Protein AF-A0A2T7EEM0-F1 (afdb_monomer_lite)

Foldseek 3Di:
DCPPDPQQWDQEWAAQWDAPNDHGGTDQLQNDPPDRIAHHPVRNVVSVVSSPVRIHHHDDNACLVVLVVQLVVQVVCVVVVVNDAEEAEAEEQEDHPDPPSVVVSCVVSVVTSYHYHYHHDDDYDCVVVVVVVCVVPPDD

Organism: NCBI:txid1504633

Sequence (140 aa):
MQFYDTDRRFPAWGFGAKTQGHVSHCFNLNTATNNCEVVGVEGIMSAYTSSLYSVSLAGPTMFGPVINKAAEIATQSLQYANNKYFVLLIITDGVLTDIQETKDCIVRASDLPLSILIAGVGNADFKQMEVEQNFGNLHY

pLDDT: mean 82.96, std 14.66, range [39.81, 95.75]

Structure (mmCIF, N/CA/C/O backbone):
data_AF-A0A2T7EEM0-F1
#
_entry.id   AF-A0A2T7EEM0-F1
#
loop_
_atom_site.group_PDB
_atom_site.id
_atom_site.type_symbol
_atom_site.label_atom_id
_atom_site.label_alt_id
_atom_site.label_comp_id
_atom_site.label_asym_id
_atom_site.label_entity_id
_atom_site.label_seq_id
_atom_site.pdbx_PDB_ins_code
_atom_site.Cartn_x
_atom_site.Cartn_y
_atom_site.Cartn_z
_atom_site.occupancy
_atom_site.B_iso_or_equiv
_atom_site.auth_seq_id
_atom_site.auth_comp_id
_atom_site.auth_asym_id
_atom_site.auth_atom_id
_atom_site.pdbx_PDB_model_num
ATOM 1 N N . MET A 1 1 ? 16.756 -11.648 -1.444 1.00 50.19 1 MET A N 1
ATOM 2 C CA . MET A 1 1 ? 15.623 -10.784 -1.850 1.00 50.19 1 MET A CA 1
ATOM 3 C C . MET A 1 1 ? 15.713 -9.338 -1.321 1.00 50.19 1 MET A C 1
ATOM 5 O O . MET A 1 1 ? 14.754 -8.608 -1.474 1.00 50.19 1 MET A O 1
ATOM 9 N N . GLN A 1 2 ? 16.858 -8.874 -0.782 1.00 40.44 2 GLN A N 1
ATOM 10 C CA . GLN A 1 2 ? 17.136 -7.446 -0.485 1.00 40.44 2 GLN A CA 1
ATOM 11 C C . GLN A 1 2 ? 18.079 -6.778 -1.517 1.00 40.44 2 GLN A C 1
ATOM 13 O O . GLN A 1 2 ? 18.500 -5.643 -1.329 1.00 40.44 2 GLN A O 1
ATOM 18 N N . PHE A 1 3 ? 18.444 -7.487 -2.594 1.00 47.09 3 PHE A N 1
ATOM 19 C CA . PHE A 1 3 ? 19.473 -7.061 -3.559 1.00 47.09 3 PHE A CA 1
ATOM 20 C C . PHE A 1 3 ? 18.927 -6.609 -4.922 1.00 47.09 3 PHE A C 1
ATOM 22 O O . PHE A 1 3 ? 19.712 -6.205 -5.769 1.00 47.09 3 PHE A O 1
ATOM 29 N N . TYR A 1 4 ? 17.614 -6.692 -5.151 1.00 55.38 4 TYR A N 1
ATOM 30 C CA . TYR A 1 4 ? 17.016 -6.350 -6.450 1.00 55.38 4 TYR A CA 1
ATOM 31 C C . TYR A 1 4 ? 16.548 -4.897 -6.548 1.00 55.38 4 TYR A C 1
ATOM 33 O O . TYR A 1 4 ? 16.245 -4.434 -7.641 1.00 55.38 4 TYR A O 1
ATOM 41 N N . ASP A 1 5 ? 16.544 -4.178 -5.426 1.00 56.47 5 ASP A N 1
ATOM 42 C CA . ASP A 1 5 ? 16.310 -2.743 -5.397 1.00 56.47 5 ASP A CA 1
ATOM 43 C C . ASP A 1 5 ? 17.627 -2.011 -5.096 1.00 56.47 5 ASP A C 1
ATOM 45 O O . ASP A 1 5 ? 18.178 -2.093 -3.993 1.00 56.47 5 ASP A O 1
ATOM 49 N N . THR A 1 6 ? 18.162 -1.341 -6.114 1.00 58.19 6 THR A N 1
ATOM 50 C CA . THR A 1 6 ? 19.413 -0.576 -6.051 1.00 58.19 6 THR A CA 1
ATOM 51 C C . THR A 1 6 ? 19.298 0.722 -5.257 1.00 58.19 6 THR A C 1
ATOM 53 O O . THR A 1 6 ? 20.322 1.211 -4.784 1.00 58.19 6 THR A O 1
ATOM 56 N N . ASP A 1 7 ? 18.095 1.283 -5.100 1.00 69.19 7 ASP A N 1
ATOM 57 C CA . ASP A 1 7 ? 17.884 2.550 -4.392 1.00 69.19 7 ASP A CA 1
ATOM 58 C C . ASP A 1 7 ? 17.377 2.344 -2.948 1.00 69.19 7 ASP A C 1
ATOM 60 O O . ASP A 1 7 ? 17.546 3.232 -2.105 1.00 69.19 7 ASP A O 1
ATOM 64 N N . ARG A 1 8 ? 16.889 1.132 -2.623 1.00 80.69 8 ARG A N 1
ATOM 65 C CA . ARG A 1 8 ? 16.361 0.731 -1.301 1.00 80.69 8 ARG A CA 1
ATOM 66 C C . ARG A 1 8 ? 15.263 1.678 -0.815 1.00 80.69 8 ARG A C 1
ATOM 68 O O . ARG A 1 8 ? 15.123 1.871 0.399 1.00 80.69 8 ARG A O 1
ATOM 75 N N . ARG A 1 9 ? 14.520 2.294 -1.736 1.00 87.06 9 ARG A N 1
ATOM 76 C CA . ARG A 1 9 ? 13.435 3.215 -1.419 1.00 87.06 9 ARG A CA 1
ATOM 77 C C . ARG A 1 9 ? 12.103 2.529 -1.627 1.00 87.06 9 ARG A C 1
ATOM 79 O O . ARG A 1 9 ? 11.741 2.141 -2.728 1.00 87.06 9 ARG A O 1
ATOM 86 N N . PHE A 1 10 ? 11.349 2.420 -0.547 1.00 89.94 10 PHE A N 1
ATOM 87 C CA . PHE A 1 10 ? 10.080 1.715 -0.546 1.00 89.94 10 PHE A CA 1
ATOM 88 C C . PHE A 1 10 ? 8.949 2.707 -0.309 1.00 89.94 10 PHE A C 1
ATOM 90 O O . PHE A 1 10 ? 8.947 3.375 0.726 1.00 89.94 10 PHE A O 1
ATOM 97 N N . PRO A 1 11 ? 7.980 2.822 -1.228 1.00 93.50 11 PRO A N 1
ATOM 98 C CA . PRO A 1 11 ? 6.716 3.480 -0.940 1.00 93.50 11 PRO A CA 1
ATOM 99 C C . PRO A 1 11 ? 6.012 2.799 0.239 1.00 93.50 11 PRO A C 1
ATOM 101 O O . PRO A 1 11 ? 5.876 1.575 0.259 1.00 93.50 11 PRO A O 1
ATOM 104 N N . ALA A 1 12 ? 5.574 3.579 1.227 1.00 94.75 12 ALA A N 1
ATOM 105 C CA . ALA A 1 12 ? 4.955 3.055 2.439 1.00 94.75 12 ALA A CA 1
ATOM 106 C C . ALA A 1 12 ? 3.685 3.840 2.801 1.00 94.75 12 ALA A C 1
ATOM 108 O O . ALA A 1 12 ? 3.740 5.034 3.121 1.00 94.75 12 ALA A O 1
ATOM 109 N N . TRP A 1 13 ? 2.539 3.152 2.785 1.00 95.31 13 TRP A N 1
ATOM 110 C CA . TRP A 1 13 ? 1.224 3.741 3.054 1.00 95.31 13 TRP A CA 1
ATOM 111 C C . TRP A 1 13 ? 0.479 3.051 4.192 1.00 95.31 13 TRP A C 1
ATOM 113 O O . TRP A 1 13 ? 0.648 1.858 4.432 1.00 95.31 13 TRP A O 1
ATOM 123 N N . GLY A 1 14 ? -0.374 3.821 4.863 1.00 93.06 14 GLY A N 1
ATOM 124 C CA . GLY A 1 14 ? -1.413 3.331 5.759 1.00 93.06 14 GLY A CA 1
ATOM 125 C C . GLY A 1 14 ? -2.805 3.552 5.167 1.00 93.06 14 GLY A C 1
ATOM 126 O O . GLY A 1 14 ? -3.002 4.393 4.286 1.00 93.06 14 GLY A O 1
ATOM 127 N N . PHE A 1 15 ? -3.783 2.803 5.668 1.00 93.06 15 PHE A N 1
ATOM 128 C CA . PHE A 1 15 ? -5.189 2.894 5.280 1.00 93.06 15 PHE A CA 1
ATOM 129 C C . PHE A 1 15 ? -6.085 2.649 6.497 1.00 93.06 15 PHE A C 1
ATOM 131 O O . PHE A 1 15 ? -5.661 2.016 7.460 1.00 93.06 15 PHE A O 1
ATOM 138 N N . GLY A 1 16 ? -7.319 3.160 6.467 1.00 90.62 16 GLY A N 1
ATOM 139 C CA . GLY A 1 16 ? -8.279 2.951 7.554 1.00 90.62 16 GLY A CA 1
ATOM 140 C C . GLY A 1 16 ? -7.895 3.697 8.832 1.00 90.62 16 GLY A C 1
ATOM 141 O O . GLY A 1 16 ? -8.079 3.190 9.929 1.00 90.62 16 GLY A O 1
ATOM 142 N N . ALA A 1 17 ? -7.339 4.903 8.723 1.00 90.12 17 ALA A N 1
ATOM 143 C CA . ALA A 1 17 ? -7.025 5.706 9.900 1.00 90.12 17 ALA A CA 1
ATOM 144 C C . ALA A 1 17 ? -7.492 7.147 9.732 1.00 90.12 17 ALA A C 1
ATOM 146 O O . ALA A 1 17 ? -7.488 7.712 8.638 1.00 90.12 17 ALA A O 1
ATOM 147 N N . LYS A 1 18 ? -7.894 7.758 10.842 1.00 89.25 18 LYS A N 1
ATOM 148 C CA . LYS A 1 18 ? -8.234 9.168 10.913 1.00 89.25 18 LYS A CA 1
ATOM 149 C C . LYS A 1 18 ? -6.950 9.987 10.998 1.00 89.25 18 LYS A C 1
ATOM 151 O O . LYS A 1 18 ? -6.242 9.938 12.003 1.00 89.25 18 LYS A O 1
ATOM 156 N N . THR A 1 19 ? -6.684 10.755 9.949 1.00 83.50 19 THR A N 1
ATOM 157 C CA . THR A 1 19 ? -5.596 11.731 9.863 1.00 83.50 19 THR A CA 1
ATOM 158 C C . THR A 1 19 ? -6.197 13.127 9.739 1.00 83.50 19 THR A C 1
ATOM 160 O O . THR A 1 19 ? -7.141 13.337 8.980 1.00 83.50 19 THR A O 1
ATOM 163 N N . GLN A 1 20 ? -5.718 14.080 10.543 1.00 82.25 20 GLN A N 1
ATOM 164 C CA . GLN A 1 20 ? -6.177 15.481 10.522 1.00 82.25 20 GLN A CA 1
ATOM 165 C C . GLN A 1 20 ? -7.712 15.657 10.569 1.00 82.25 20 GLN A C 1
ATOM 167 O O . GLN A 1 20 ? -8.271 16.559 9.956 1.00 82.25 20 GLN A O 1
ATOM 172 N N . GLY A 1 21 ? -8.419 14.784 11.294 1.00 84.12 21 GLY A N 1
ATOM 173 C CA . GLY A 1 21 ? -9.872 14.885 11.449 1.00 84.12 21 GLY A CA 1
ATOM 174 C C . GLY A 1 21 ? -10.711 14.108 10.426 1.00 84.12 21 GLY A C 1
ATOM 175 O O . GLY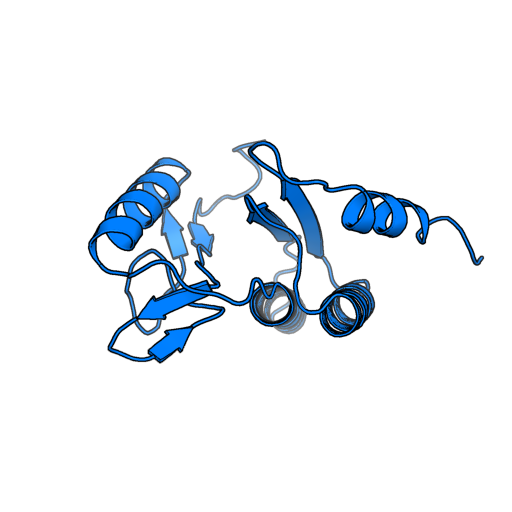 A 1 21 ? -11.916 13.982 10.642 1.00 84.12 21 GLY A O 1
ATOM 176 N N . HIS A 1 22 ? -10.108 13.504 9.398 1.00 87.50 22 HIS A N 1
ATOM 177 C CA . HIS A 1 22 ? -10.812 12.745 8.354 1.00 87.50 22 HIS A CA 1
ATOM 178 C C . HIS A 1 22 ? -10.251 11.328 8.207 1.00 87.50 22 HIS A C 1
ATOM 180 O O . HIS A 1 22 ? -9.061 11.103 8.414 1.00 87.50 22 HIS A O 1
ATOM 186 N N . VAL A 1 23 ? -11.104 10.356 7.872 1.00 90.75 23 VAL A N 1
ATOM 187 C CA . VAL A 1 23 ? -10.652 8.986 7.589 1.00 90.75 23 VAL A CA 1
ATOM 188 C C . VAL A 1 23 ? -9.954 8.976 6.234 1.00 90.75 23 VAL A C 1
ATOM 190 O O . VAL A 1 23 ? -10.529 9.402 5.236 1.00 90.75 23 VAL A O 1
ATOM 193 N N . SER A 1 24 ? -8.711 8.502 6.213 1.00 92.12 24 SER A N 1
ATOM 194 C CA . SER A 1 24 ? -7.959 8.246 4.993 1.00 92.12 24 SER A CA 1
ATOM 195 C C . SER A 1 24 ? -7.761 6.748 4.804 1.00 92.12 24 SER A C 1
ATOM 197 O O . SER A 1 24 ? -7.367 6.022 5.721 1.00 92.12 24 SER A O 1
ATOM 199 N N . HIS A 1 25 ? -8.003 6.300 3.577 1.00 92.31 25 HIS A N 1
ATOM 200 C CA . HIS A 1 25 ? -7.764 4.930 3.132 1.00 92.31 25 HIS A CA 1
ATOM 201 C C . HIS A 1 25 ? -6.480 4.796 2.301 1.00 92.31 25 HIS A C 1
ATOM 203 O O . HIS A 1 25 ? -6.210 3.725 1.777 1.00 92.31 25 HIS A O 1
ATOM 209 N N . CYS A 1 26 ? -5.686 5.864 2.182 1.00 93.19 26 CYS A N 1
ATOM 210 C CA . CYS A 1 26 ? -4.340 5.827 1.614 1.00 93.19 26 CYS A CA 1
ATOM 211 C C . CYS A 1 26 ? -3.579 7.097 2.031 1.00 93.19 26 CYS A C 1
ATOM 213 O O . CYS A 1 26 ? -3.799 8.173 1.474 1.00 93.19 26 CYS A O 1
ATOM 215 N N . PHE A 1 27 ? -2.691 6.998 3.021 1.00 92.94 27 PHE A N 1
ATOM 216 C CA . PHE A 1 27 ? -1.833 8.100 3.476 1.00 92.94 27 PHE A CA 1
ATOM 217 C C . PHE A 1 27 ? -0.382 7.641 3.618 1.00 92.94 27 PHE A C 1
ATOM 219 O O . PHE A 1 27 ? -0.126 6.470 3.876 1.00 92.94 27 PHE A O 1
ATOM 226 N N . ASN A 1 28 ? 0.579 8.552 3.471 1.00 93.31 28 ASN A N 1
ATOM 227 C CA . ASN A 1 28 ? 1.998 8.216 3.595 1.00 93.31 28 ASN A CA 1
ATOM 228 C C . ASN A 1 28 ? 2.360 7.958 5.067 1.00 93.31 28 ASN A C 1
ATOM 230 O O . ASN A 1 28 ? 2.103 8.809 5.922 1.00 93.31 28 ASN A O 1
ATOM 234 N N . LEU A 1 29 ? 2.991 6.816 5.371 1.00 91.75 29 LEU A N 1
ATOM 235 C CA . LEU A 1 29 ? 3.384 6.475 6.750 1.00 91.75 29 LEU A CA 1
ATOM 236 C C . LEU A 1 29 ? 4.440 7.434 7.310 1.00 91.75 29 LEU A C 1
ATOM 238 O O . LEU A 1 29 ? 4.479 7.690 8.508 1.00 91.75 29 LEU A O 1
ATOM 242 N N . ASN A 1 30 ? 5.281 7.994 6.440 1.00 88.94 30 ASN A N 1
ATOM 243 C CA . ASN A 1 30 ? 6.315 8.960 6.809 1.00 88.94 30 ASN A CA 1
ATOM 244 C C . ASN A 1 30 ? 5.776 10.387 7.052 1.00 88.94 30 ASN A C 1
ATOM 246 O O . ASN A 1 30 ? 6.583 11.299 7.196 1.00 88.94 30 ASN A O 1
ATOM 250 N N . THR A 1 31 ? 4.446 10.577 7.033 1.00 82.44 31 THR A N 1
ATOM 251 C CA . THR A 1 31 ? 3.711 11.849 7.204 1.00 82.44 31 THR A CA 1
ATOM 252 C C . THR A 1 31 ? 4.045 12.965 6.208 1.00 82.44 31 THR A C 1
ATOM 254 O O . THR A 1 31 ? 3.479 14.059 6.289 1.00 82.44 31 THR A O 1
ATOM 257 N N . ALA A 1 32 ? 4.898 12.700 5.218 1.00 83.06 32 ALA A N 1
ATOM 258 C CA . ALA A 1 32 ? 5.231 13.667 4.188 1.00 83.06 32 ALA A CA 1
ATOM 259 C C . ALA A 1 32 ? 4.062 13.840 3.210 1.00 83.06 32 ALA A C 1
ATOM 261 O O . ALA A 1 32 ? 3.363 12.890 2.859 1.00 83.06 32 ALA A O 1
ATOM 262 N N . THR A 1 33 ? 3.867 15.065 2.726 1.00 78.88 33 THR A N 1
ATOM 263 C CA . THR A 1 33 ? 2.765 15.400 1.812 1.00 78.88 33 THR A CA 1
ATOM 264 C C . THR A 1 33 ? 2.987 14.860 0.401 1.00 78.88 33 THR A C 1
ATOM 266 O O . THR A 1 33 ? 2.048 14.376 -0.222 1.00 78.88 33 THR A O 1
ATOM 269 N N . ASN A 1 34 ? 4.233 14.892 -0.083 1.00 81.19 34 ASN A N 1
ATOM 270 C CA . ASN A 1 34 ? 4.554 14.645 -1.495 1.00 81.19 34 ASN A CA 1
ATOM 271 C C . ASN A 1 34 ? 5.523 13.478 -1.734 1.00 81.19 34 ASN A C 1
ATOM 273 O O . ASN A 1 34 ? 5.823 13.175 -2.884 1.00 81.19 34 ASN A O 1
ATOM 277 N N . ASN A 1 35 ? 6.035 12.834 -0.683 1.00 85.56 35 ASN A N 1
ATOM 278 C CA . ASN A 1 35 ? 6.957 11.710 -0.821 1.00 85.56 35 ASN A CA 1
ATOM 279 C C . ASN A 1 35 ? 6.497 10.542 0.047 1.00 85.56 35 ASN A C 1
ATOM 281 O O . ASN A 1 35 ? 6.450 10.671 1.262 1.00 85.56 35 ASN A O 1
ATOM 285 N N . CYS A 1 36 ? 6.190 9.405 -0.564 1.00 88.81 36 CYS A N 1
ATOM 286 C CA . CYS A 1 36 ? 5.782 8.196 0.150 1.00 88.81 36 CYS A CA 1
ATOM 287 C C . CYS A 1 36 ? 6.946 7.242 0.444 1.00 88.81 36 CYS A C 1
ATOM 289 O O . CYS A 1 36 ? 6.751 6.240 1.127 1.00 88.81 36 CYS A O 1
ATOM 291 N N . GLU A 1 37 ? 8.142 7.538 -0.066 1.00 91.94 37 GLU A N 1
ATOM 292 C CA . GLU A 1 37 ? 9.296 6.658 0.044 1.00 91.94 37 GLU A CA 1
ATOM 293 C C . GLU A 1 37 ? 9.941 6.728 1.430 1.00 91.94 37 GLU A C 1
ATOM 295 O O . GLU A 1 37 ? 10.108 7.797 2.031 1.00 91.94 37 GLU A O 1
ATOM 300 N N . VAL A 1 38 ? 10.372 5.566 1.906 1.00 92.56 38 VAL A N 1
ATOM 301 C CA . VAL A 1 38 ? 11.239 5.393 3.069 1.00 92.56 38 VAL A CA 1
ATOM 302 C C . VAL A 1 38 ? 12.457 4.563 2.682 1.00 92.56 38 VAL A C 1
ATOM 304 O O . VAL A 1 38 ? 12.410 3.777 1.739 1.00 92.56 38 VAL A O 1
ATOM 307 N N . VAL A 1 39 ? 13.566 4.739 3.399 1.00 91.06 39 VAL A N 1
ATOM 308 C CA . VAL A 1 39 ? 14.820 4.044 3.086 1.00 91.06 39 VAL A CA 1
ATOM 309 C C . VAL A 1 39 ? 14.924 2.757 3.897 1.00 91.06 39 VAL A C 1
ATOM 311 O O . VAL A 1 39 ? 15.016 2.789 5.124 1.00 91.06 39 VAL A O 1
ATOM 314 N N . GLY A 1 40 ? 14.960 1.624 3.200 1.00 89.31 40 GLY A N 1
ATOM 315 C CA . GLY A 1 40 ? 15.125 0.303 3.796 1.00 89.31 40 GLY A CA 1
ATOM 316 C C . GLY A 1 40 ? 13.943 -0.158 4.654 1.00 89.31 40 GLY A C 1
ATOM 317 O O . GLY A 1 40 ? 12.980 0.564 4.903 1.00 89.31 40 GLY A O 1
ATOM 318 N N . VAL A 1 41 ? 14.047 -1.393 5.149 1.00 88.38 41 VAL A N 1
ATOM 319 C CA . VAL A 1 41 ? 13.038 -1.992 6.040 1.00 88.38 41 VAL A CA 1
ATOM 320 C C . VAL A 1 41 ? 12.960 -1.242 7.373 1.00 88.38 41 VAL A C 1
ATOM 322 O O . VAL A 1 41 ? 11.873 -1.044 7.906 1.00 88.38 41 VAL A O 1
ATOM 325 N N . GLU A 1 42 ? 14.093 -0.762 7.889 1.00 89.94 42 GLU A N 1
ATOM 326 C CA . GLU A 1 42 ? 14.131 0.065 9.103 1.00 89.94 42 GLU A CA 1
ATOM 327 C C . GLU A 1 42 ? 13.324 1.361 8.936 1.00 89.94 42 GLU A C 1
ATOM 329 O O . GLU A 1 42 ? 12.596 1.753 9.849 1.00 89.94 42 GLU A O 1
ATOM 334 N N . GLY A 1 43 ? 13.378 1.984 7.752 1.00 91.62 43 GLY A N 1
ATOM 335 C CA . GLY A 1 43 ? 12.561 3.148 7.417 1.00 91.62 43 GLY A CA 1
ATOM 336 C C . GLY A 1 43 ? 11.064 2.840 7.437 1.00 91.62 43 GLY A C 1
ATOM 337 O O . GLY A 1 43 ? 10.293 3.632 7.976 1.00 91.62 43 GLY A O 1
ATOM 338 N N . ILE A 1 44 ? 10.660 1.669 6.930 1.00 91.62 44 ILE A N 1
ATOM 339 C CA . ILE A 1 44 ? 9.265 1.202 6.993 1.00 91.62 44 ILE A CA 1
ATOM 340 C C . ILE A 1 44 ? 8.825 1.046 8.452 1.00 91.62 44 ILE A C 1
ATOM 342 O O . ILE A 1 44 ? 7.794 1.590 8.841 1.00 91.62 44 ILE A O 1
ATOM 346 N N . MET A 1 45 ? 9.621 0.361 9.279 1.00 91.69 45 MET A N 1
ATOM 347 C CA . MET A 1 45 ? 9.292 0.118 10.690 1.00 91.69 45 MET A CA 1
ATOM 348 C C . MET A 1 45 ? 9.213 1.413 11.507 1.00 91.69 45 MET A C 1
ATOM 350 O O . MET A 1 45 ? 8.316 1.576 12.339 1.00 91.69 45 MET A O 1
ATOM 354 N N . SER A 1 46 ? 10.129 2.349 11.254 1.00 92.56 46 SER A N 1
ATOM 355 C CA . SER A 1 46 ? 10.143 3.664 11.897 1.00 92.56 46 SER A CA 1
ATOM 356 C C . SER A 1 46 ? 8.922 4.500 11.501 1.00 92.56 46 SER A C 1
ATOM 358 O O . SER A 1 46 ? 8.227 5.034 12.371 1.00 92.56 46 SER A O 1
ATOM 360 N N . ALA A 1 47 ? 8.602 4.558 10.203 1.00 92.88 47 ALA A N 1
ATOM 361 C CA . ALA A 1 47 ? 7.430 5.265 9.695 1.00 92.88 47 ALA A CA 1
ATOM 362 C C . ALA A 1 47 ? 6.124 4.657 10.226 1.00 92.88 47 ALA A C 1
ATOM 364 O O . ALA A 1 47 ? 5.260 5.386 10.706 1.00 92.88 47 ALA A O 1
ATOM 365 N N . TYR A 1 48 ? 6.009 3.327 10.235 1.00 91.94 48 TYR A N 1
ATOM 366 C CA . TYR A 1 48 ? 4.873 2.621 10.823 1.00 91.94 48 TYR A CA 1
ATOM 367 C C . TYR A 1 48 ? 4.684 2.988 12.300 1.00 91.94 48 TYR A C 1
ATOM 369 O O . TYR A 1 48 ? 3.621 3.475 12.684 1.00 91.94 48 TYR A O 1
ATOM 377 N N . THR A 1 49 ? 5.736 2.855 13.113 1.00 91.06 49 THR A N 1
ATOM 378 C CA . THR A 1 49 ? 5.689 3.175 14.550 1.00 91.06 49 THR A CA 1
ATOM 379 C C . THR A 1 49 ? 5.297 4.633 14.786 1.00 91.06 49 THR A C 1
ATOM 381 O O . THR A 1 49 ? 4.463 4.921 15.639 1.00 91.06 49 THR A O 1
ATOM 384 N N . SER A 1 50 ? 5.850 5.556 13.999 1.00 90.50 50 SER A N 1
ATOM 385 C CA . SER A 1 50 ? 5.558 6.991 14.103 1.00 90.50 50 SER A CA 1
ATOM 386 C C . SER A 1 50 ? 4.119 7.318 13.690 1.00 90.50 50 SER A C 1
ATOM 388 O O . SER A 1 50 ? 3.452 8.143 14.319 1.00 90.50 50 SER A O 1
ATOM 390 N N . SER A 1 51 ? 3.611 6.646 12.653 1.00 89.00 51 SER A N 1
ATOM 391 C CA . SER A 1 51 ? 2.240 6.824 12.178 1.00 89.00 51 SER A CA 1
ATOM 392 C C . SER A 1 51 ? 1.221 6.427 13.248 1.00 89.00 51 SER A C 1
ATOM 394 O O . SER A 1 51 ? 0.283 7.182 13.482 1.00 89.00 51 SER A O 1
ATOM 396 N N . LEU A 1 52 ? 1.460 5.339 13.992 1.00 87.38 52 LEU A N 1
ATOM 397 C CA . LEU A 1 52 ? 0.559 4.864 15.049 1.00 87.38 52 LEU A CA 1
ATOM 398 C C . LEU A 1 52 ? 0.338 5.883 16.176 1.00 87.38 52 LEU A C 1
ATOM 400 O O . LEU A 1 52 ? -0.728 5.889 16.781 1.00 87.38 52 LEU A O 1
ATOM 404 N N . TYR A 1 53 ? 1.313 6.755 16.449 1.00 86.88 53 TYR A N 1
ATOM 405 C CA . TYR A 1 53 ? 1.164 7.823 17.445 1.00 86.88 53 TYR A CA 1
ATOM 406 C C . TYR A 1 53 ? 0.466 9.078 16.907 1.00 86.88 53 TYR A C 1
ATOM 408 O O . TYR A 1 53 ? 0.030 9.917 17.693 1.00 86.88 53 TYR A O 1
ATOM 416 N N . SER A 1 54 ? 0.384 9.239 15.584 1.00 83.25 54 SER A N 1
ATOM 417 C CA . SER A 1 54 ? -0.142 10.451 14.937 1.00 83.25 54 SER A CA 1
ATOM 418 C C . SER A 1 54 ? -1.514 10.263 14.289 1.00 83.25 54 SER A C 1
ATOM 420 O O . SER A 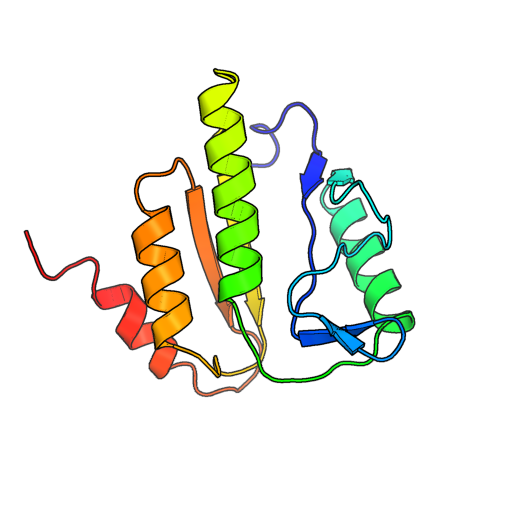1 54 ? -2.192 11.252 14.006 1.00 83.25 54 SER A O 1
ATOM 422 N N . VAL A 1 55 ? -1.950 9.018 14.088 1.00 87.94 55 VAL A N 1
ATOM 423 C CA . VAL A 1 55 ? -3.269 8.684 13.541 1.00 87.94 55 VAL A CA 1
ATOM 424 C C . VAL A 1 55 ? -4.142 8.003 14.589 1.00 87.94 55 VAL A C 1
ATOM 426 O O . VAL A 1 55 ? -3.654 7.357 15.510 1.00 87.94 55 VAL A O 1
ATOM 429 N N . SER A 1 56 ? -5.459 8.117 14.441 1.00 88.56 56 SER A N 1
ATOM 430 C CA . SER A 1 56 ? -6.399 7.280 15.196 1.00 88.56 56 SER A CA 1
ATOM 431 C C . SER A 1 56 ? -6.912 6.171 14.290 1.00 88.56 56 SER A C 1
ATOM 433 O O . SER A 1 56 ? -7.449 6.469 13.225 1.00 88.56 56 SER A O 1
ATOM 435 N N . LEU A 1 57 ? -6.760 4.907 14.691 1.00 84.69 57 LEU A N 1
ATOM 436 C CA . LEU A 1 57 ? -7.293 3.775 13.927 1.00 84.69 57 LEU A CA 1
ATOM 437 C C . LEU A 1 57 ? -8.805 3.939 13.718 1.00 84.69 57 LEU A C 1
ATOM 439 O O . LEU A 1 57 ? -9.532 4.333 14.633 1.00 84.69 57 LEU A O 1
ATOM 443 N N . ALA A 1 58 ? -9.259 3.689 12.496 1.00 86.94 58 ALA A N 1
ATOM 444 C CA . ALA A 1 58 ? -10.635 3.877 12.067 1.00 86.94 58 ALA A CA 1
ATOM 445 C C . ALA A 1 58 ? -11.061 2.731 11.135 1.00 86.94 58 ALA A C 1
ATOM 447 O O . ALA A 1 58 ? -10.309 1.807 10.849 1.00 86.94 58 ALA A O 1
ATOM 448 N N . GLY A 1 59 ? -12.299 2.790 10.663 1.00 82.75 59 GLY A N 1
ATOM 449 C CA . GLY A 1 59 ? -12.797 1.934 9.594 1.00 82.75 59 GLY A CA 1
ATOM 450 C C . GLY A 1 59 ? -13.578 2.773 8.586 1.00 82.75 59 GLY A C 1
ATOM 451 O O . GLY A 1 59 ? -13.808 3.963 8.840 1.00 82.75 59 GLY A O 1
ATOM 452 N N . PRO A 1 60 ? -14.010 2.183 7.463 1.00 87.75 60 PRO A N 1
ATOM 453 C CA . PRO A 1 60 ? -13.915 0.758 7.104 1.00 87.75 60 PRO A CA 1
ATOM 454 C C . PRO A 1 60 ? -12.533 0.294 6.593 1.00 87.75 60 PRO A C 1
ATOM 456 O O . PRO A 1 60 ? -11.642 1.100 6.322 1.00 87.75 60 PRO A O 1
ATOM 459 N N . THR A 1 61 ? -12.365 -1.021 6.427 1.00 86.06 61 THR A N 1
ATOM 460 C CA . THR A 1 61 ? -11.169 -1.627 5.816 1.00 86.06 61 THR A CA 1
ATOM 461 C C . THR A 1 61 ? -11.346 -1.668 4.300 1.00 86.06 61 THR A C 1
ATOM 463 O O . THR A 1 61 ? -12.135 -2.465 3.788 1.00 86.06 61 THR A O 1
ATOM 466 N N . MET A 1 62 ? -10.622 -0.807 3.577 1.00 90.12 62 MET A N 1
ATOM 467 C CA . MET A 1 62 ? -10.723 -0.660 2.118 1.00 90.12 62 MET A CA 1
ATOM 468 C C . MET A 1 62 ? -9.344 -0.764 1.463 1.00 90.12 62 MET A C 1
ATOM 470 O O . MET A 1 62 ? -8.473 0.062 1.734 1.00 90.12 62 MET A O 1
ATOM 474 N N . PHE A 1 63 ? -9.151 -1.756 0.588 1.00 92.12 63 PHE A N 1
ATOM 475 C CA . PHE A 1 63 ? -7.887 -1.947 -0.140 1.00 92.12 63 PHE A CA 1
ATOM 476 C C . PHE A 1 63 ? -7.846 -1.226 -1.485 1.00 92.12 63 PHE A C 1
ATOM 478 O O . PHE A 1 63 ? -6.758 -0.921 -1.972 1.00 92.12 63 PHE A O 1
ATOM 485 N N . GLY A 1 64 ? -9.006 -0.923 -2.076 1.00 93.25 64 GLY A N 1
ATOM 486 C CA . GLY A 1 64 ? -9.100 -0.266 -3.381 1.00 93.25 64 GLY A CA 1
ATOM 487 C C . GLY A 1 64 ? -8.171 0.949 -3.524 1.00 93.25 64 GLY A C 1
ATOM 488 O O . GLY A 1 64 ? -7.376 0.985 -4.466 1.00 93.25 64 GLY A O 1
ATOM 489 N N . PRO A 1 65 ? -8.162 1.900 -2.569 1.00 94.62 65 PRO A N 1
ATOM 490 C CA . PRO A 1 65 ? -7.288 3.070 -2.638 1.00 94.62 65 PRO A CA 1
ATOM 491 C C . PRO A 1 65 ? -5.785 2.745 -2.693 1.00 94.62 65 PRO A C 1
ATOM 493 O O . PRO A 1 65 ? -5.076 3.331 -3.511 1.00 94.62 65 PRO A O 1
ATOM 496 N N . VAL A 1 66 ? -5.288 1.796 -1.888 1.00 95.19 66 VAL A N 1
ATOM 497 C CA . VAL A 1 66 ? -3.857 1.427 -1.888 1.00 95.19 66 VAL A CA 1
ATOM 498 C C . VAL A 1 66 ? -3.462 0.607 -3.119 1.00 95.19 66 VAL A C 1
ATOM 500 O O . VAL A 1 66 ? -2.382 0.821 -3.669 1.00 95.19 66 VAL A O 1
ATOM 503 N N . ILE A 1 67 ? -4.346 -0.269 -3.612 1.00 95.62 67 ILE A N 1
ATOM 504 C CA . ILE A 1 67 ? -4.118 -1.028 -4.853 1.00 95.62 67 ILE A CA 1
ATOM 505 C C . ILE A 1 67 ? -4.054 -0.075 -6.048 1.00 95.62 67 ILE A C 1
ATOM 507 O O . ILE A 1 67 ? -3.113 -0.140 -6.837 1.00 95.62 67 ILE A O 1
ATOM 511 N N . ASN A 1 68 ? -5.004 0.860 -6.148 1.00 95.75 68 ASN A N 1
ATOM 512 C CA . ASN A 1 68 ? -5.005 1.883 -7.192 1.00 95.75 68 ASN A CA 1
ATOM 513 C C . ASN A 1 68 ? -3.729 2.730 -7.156 1.00 95.75 68 ASN A C 1
ATOM 515 O O . ASN A 1 68 ? -3.175 3.041 -8.209 1.00 95.75 68 ASN A O 1
ATOM 519 N N . LYS A 1 69 ? -3.231 3.072 -5.960 1.00 95.50 69 LYS A N 1
ATOM 520 C CA . LYS A 1 69 ? -1.998 3.852 -5.831 1.00 95.50 69 LYS A CA 1
ATOM 521 C C . LYS A 1 69 ? -0.767 3.085 -6.313 1.00 95.50 69 LYS A C 1
ATOM 523 O O . LYS A 1 69 ? 0.065 3.647 -7.023 1.00 95.50 69 LYS A O 1
ATOM 528 N N . ALA A 1 70 ? -0.665 1.800 -5.976 1.00 95.31 70 ALA A N 1
ATOM 529 C CA . ALA A 1 70 ? 0.408 0.943 -6.476 1.00 95.31 70 ALA A CA 1
ATOM 530 C C . ALA A 1 70 ? 0.331 0.758 -8.001 1.00 95.31 70 ALA A C 1
ATOM 532 O O . ALA A 1 70 ? 1.352 0.832 -8.683 1.00 95.31 70 ALA A O 1
ATOM 533 N N . ALA A 1 71 ? -0.878 0.582 -8.543 1.00 95.38 71 ALA A N 1
ATOM 534 C CA . ALA A 1 71 ? -1.120 0.490 -9.979 1.00 95.38 71 ALA A CA 1
ATOM 535 C C . ALA A 1 71 ? -0.723 1.782 -10.720 1.00 95.38 71 ALA A C 1
ATOM 537 O O . ALA A 1 71 ? -0.105 1.721 -11.784 1.00 95.38 71 ALA A O 1
ATOM 538 N N . GLU A 1 72 ? -1.009 2.957 -10.147 1.00 94.56 72 GLU A N 1
ATOM 539 C CA . GLU A 1 72 ? -0.574 4.254 -10.684 1.00 94.56 72 GLU A CA 1
ATOM 540 C C . GLU A 1 72 ? 0.957 4.323 -10.793 1.00 94.56 72 GLU A C 1
ATOM 542 O O . GLU A 1 72 ? 1.487 4.671 -11.849 1.00 94.56 72 GLU A O 1
ATOM 547 N N . ILE A 1 73 ? 1.673 3.926 -9.736 1.00 92.44 73 ILE A N 1
ATOM 548 C CA . ILE A 1 73 ? 3.144 3.916 -9.712 1.00 92.44 73 ILE A CA 1
ATOM 549 C C . ILE A 1 73 ? 3.712 2.931 -10.739 1.00 92.44 73 ILE A C 1
ATOM 551 O O . ILE A 1 73 ? 4.624 3.284 -11.488 1.00 92.44 73 ILE A O 1
ATOM 555 N N . ALA A 1 74 ? 3.150 1.723 -10.831 1.00 93.06 74 ALA A N 1
ATOM 556 C CA . ALA A 1 74 ? 3.563 0.737 -11.827 1.00 93.06 74 ALA A CA 1
ATOM 557 C C . ALA A 1 74 ? 3.340 1.249 -13.263 1.00 93.06 74 ALA A C 1
ATOM 559 O O . ALA A 1 74 ? 4.220 1.120 -14.115 1.00 93.06 74 ALA A O 1
ATOM 560 N N . THR A 1 75 ? 2.203 1.906 -13.513 1.00 93.50 75 THR A N 1
ATOM 561 C CA . THR A 1 75 ? 1.876 2.517 -14.811 1.00 93.50 75 THR A CA 1
ATOM 562 C C . THR A 1 75 ? 2.864 3.625 -15.175 1.00 93.50 75 THR A C 1
ATOM 564 O O . THR A 1 75 ? 3.384 3.646 -16.290 1.00 93.50 75 THR A O 1
ATOM 567 N N . GLN A 1 76 ? 3.168 4.530 -14.240 1.00 91.38 76 GLN A N 1
ATOM 568 C CA . GLN A 1 76 ? 4.164 5.586 -14.451 1.00 91.38 76 GLN A CA 1
ATOM 569 C C . GLN A 1 76 ? 5.542 4.991 -14.770 1.00 91.38 76 GLN A C 1
ATOM 571 O O . GLN A 1 76 ? 6.218 5.451 -15.689 1.00 91.38 76 GLN A O 1
ATOM 576 N N . SER A 1 77 ? 5.941 3.922 -14.077 1.00 88.69 77 SER A N 1
ATOM 577 C CA . SER A 1 77 ? 7.215 3.245 -14.333 1.00 88.69 77 SER A CA 1
ATOM 578 C C . SER A 1 77 ? 7.323 2.710 -15.766 1.00 88.69 77 SER A C 1
ATOM 580 O O . SER A 1 77 ? 8.369 2.867 -16.397 1.00 88.69 77 SER A O 1
ATOM 582 N N . LEU A 1 78 ? 6.233 2.150 -16.308 1.00 88.19 78 LEU A N 1
ATOM 583 C CA . LEU A 1 78 ? 6.156 1.723 -17.710 1.00 88.19 78 LEU A CA 1
ATOM 584 C C . LEU A 1 78 ? 6.267 2.907 -18.683 1.00 88.19 78 LEU A C 1
ATOM 586 O O . LEU A 1 78 ? 7.009 2.831 -19.660 1.00 88.19 78 LEU A O 1
ATOM 590 N N . GLN A 1 79 ? 5.556 4.008 -18.415 1.00 87.75 79 GLN A N 1
ATOM 591 C CA . GLN A 1 79 ? 5.549 5.195 -19.284 1.00 87.75 79 GLN A CA 1
ATOM 592 C C . GLN A 1 79 ? 6.937 5.830 -19.424 1.00 87.75 79 GLN A C 1
ATOM 594 O O . GLN A 1 79 ? 7.311 6.259 -20.514 1.00 87.75 79 GLN A O 1
ATOM 599 N N . TYR A 1 80 ? 7.718 5.856 -18.344 1.00 85.12 80 TYR A N 1
ATOM 600 C CA . TYR A 1 80 ? 9.083 6.387 -18.350 1.00 85.12 80 TYR A CA 1
ATOM 601 C C . TYR A 1 80 ? 10.144 5.357 -18.782 1.00 85.12 80 TYR A C 1
ATOM 603 O O . TYR A 1 80 ? 11.333 5.590 -18.568 1.00 85.12 80 TYR A O 1
ATOM 611 N N . ALA A 1 81 ? 9.736 4.222 -19.372 1.00 77.94 81 ALA A N 1
ATOM 612 C CA . ALA A 1 81 ? 10.606 3.109 -19.780 1.00 77.94 81 ALA A CA 1
ATOM 613 C C . ALA A 1 81 ? 11.509 2.573 -18.649 1.00 77.94 81 ALA A C 1
ATOM 615 O O . ALA A 1 81 ? 12.548 1.951 -18.884 1.00 77.94 81 ALA A O 1
ATOM 616 N N . ASN A 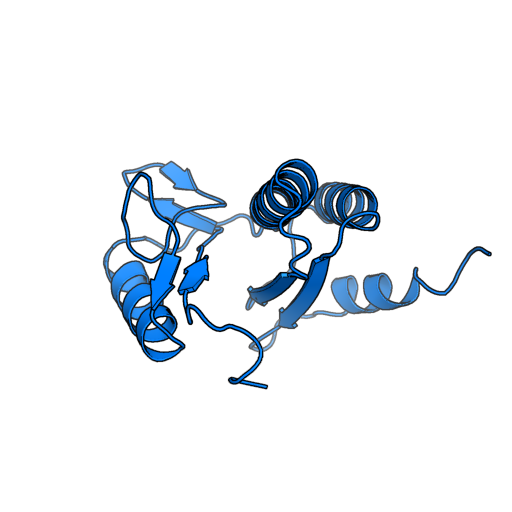1 82 ? 11.104 2.800 -17.402 1.00 75.69 82 ASN A N 1
ATOM 617 C CA . ASN A 1 82 ? 11.786 2.345 -16.206 1.00 75.69 82 ASN A CA 1
ATOM 618 C C . ASN A 1 82 ? 11.127 1.033 -15.788 1.00 75.69 82 ASN A C 1
ATOM 620 O O . ASN A 1 82 ? 10.385 1.031 -14.815 1.00 75.69 82 ASN A O 1
ATOM 624 N N . ASN A 1 83 ? 11.324 -0.035 -16.575 1.00 78.81 83 ASN A N 1
ATOM 625 C CA . ASN A 1 83 ? 10.654 -1.349 -16.501 1.00 78.81 83 ASN A CA 1
ATOM 626 C C . ASN A 1 83 ? 10.884 -2.095 -15.163 1.00 78.81 83 ASN A C 1
ATOM 628 O O . ASN A 1 83 ? 11.407 -3.209 -15.127 1.00 78.81 83 ASN A O 1
ATOM 632 N N . LYS A 1 84 ? 10.513 -1.464 -14.049 1.00 88.44 84 LYS A N 1
ATOM 633 C CA . LYS A 1 84 ? 10.537 -1.988 -12.693 1.00 88.44 84 LYS A CA 1
ATOM 634 C C . LYS A 1 84 ? 9.314 -2.875 -12.498 1.00 88.44 84 LYS A C 1
ATOM 636 O O . LYS A 1 84 ? 8.220 -2.572 -12.973 1.00 88.44 84 LYS A O 1
ATOM 641 N N . TYR A 1 85 ? 9.526 -3.957 -11.766 1.00 89.88 85 TYR A N 1
ATOM 642 C CA . TYR A 1 85 ? 8.462 -4.815 -11.275 1.00 89.88 85 TYR A CA 1
ATOM 643 C C . TYR A 1 85 ? 8.197 -4.491 -9.809 1.00 89.88 85 TYR A C 1
ATOM 645 O O . TYR A 1 85 ? 9.135 -4.400 -9.016 1.00 89.88 85 TYR A O 1
ATOM 653 N N . PHE A 1 86 ? 6.930 -4.320 -9.452 1.00 92.56 86 PHE A N 1
ATOM 654 C CA . PHE A 1 86 ? 6.508 -3.903 -8.124 1.00 92.56 86 PHE A CA 1
ATOM 655 C C . PHE A 1 86 ? 5.852 -5.051 -7.370 1.00 92.56 86 PHE A C 1
ATOM 657 O O . PHE A 1 86 ? 5.174 -5.907 -7.937 1.00 92.56 86 PHE A O 1
ATOM 664 N N . VAL A 1 87 ? 6.037 -5.042 -6.055 1.00 93.88 87 VAL A N 1
ATOM 665 C CA . VAL A 1 87 ? 5.383 -5.971 -5.139 1.00 93.88 87 VAL A CA 1
ATOM 666 C C . VAL A 1 87 ? 4.690 -5.147 -4.061 1.00 93.88 87 VAL A C 1
ATOM 668 O O . VAL A 1 87 ? 5.354 -4.504 -3.251 1.00 93.88 87 VAL A O 1
ATOM 671 N N . LEU A 1 88 ? 3.359 -5.154 -4.061 1.00 95.38 88 LEU A N 1
ATOM 672 C CA . LEU A 1 88 ? 2.538 -4.551 -3.018 1.00 95.38 88 LEU A CA 1
ATOM 673 C C . LEU A 1 88 ? 2.259 -5.593 -1.933 1.00 95.38 88 LEU A C 1
ATOM 675 O O . LEU A 1 88 ? 1.602 -6.595 -2.196 1.00 95.38 88 LEU A O 1
ATOM 679 N N . LEU A 1 89 ? 2.725 -5.340 -0.710 1.00 94.88 89 LEU A N 1
ATOM 680 C CA . LEU A 1 89 ? 2.377 -6.124 0.476 1.00 94.88 89 LEU A CA 1
ATOM 681 C C . LEU A 1 89 ? 1.339 -5.361 1.307 1.00 94.88 89 LEU A C 1
ATOM 683 O O . LEU A 1 89 ? 1.633 -4.290 1.833 1.00 94.88 89 LEU A O 1
ATOM 687 N N . ILE A 1 90 ? 0.144 -5.929 1.450 1.00 93.25 90 ILE A N 1
ATOM 688 C CA . ILE A 1 90 ? -0.933 -5.422 2.304 1.00 93.25 90 ILE A CA 1
ATOM 689 C C . ILE A 1 90 ? -0.989 -6.287 3.561 1.00 93.25 90 ILE A C 1
ATOM 691 O O . ILE A 1 90 ? -1.138 -7.502 3.467 1.00 93.25 90 ILE A O 1
ATOM 695 N N . ILE A 1 91 ? -0.891 -5.664 4.735 1.00 91.44 91 ILE A N 1
ATOM 696 C CA . ILE A 1 91 ? -1.037 -6.336 6.031 1.00 91.44 91 ILE A CA 1
ATOM 697 C C . ILE A 1 91 ? -2.321 -5.821 6.682 1.00 91.44 91 ILE A C 1
ATOM 699 O O . ILE A 1 91 ? -2.507 -4.610 6.790 1.00 91.44 91 ILE A O 1
ATOM 703 N N . THR A 1 92 ? -3.213 -6.719 7.098 1.00 88.44 92 THR A N 1
ATOM 704 C CA . THR A 1 92 ? -4.486 -6.358 7.743 1.00 88.44 92 THR A CA 1
ATOM 705 C C . THR A 1 92 ? -4.830 -7.321 8.871 1.00 88.44 92 THR A C 1
ATOM 707 O O . THR A 1 92 ? -4.451 -8.485 8.811 1.00 88.44 92 THR A O 1
ATOM 710 N N . ASP A 1 93 ? -5.568 -6.867 9.879 1.00 83.56 93 ASP A N 1
ATOM 711 C CA . ASP A 1 93 ? -6.095 -7.698 10.965 1.00 83.56 93 ASP A CA 1
ATOM 712 C C . ASP A 1 93 ? -7.597 -8.005 10.847 1.00 83.56 93 ASP A C 1
ATOM 714 O O . ASP A 1 93 ? -8.169 -8.684 11.700 1.00 83.56 93 ASP A O 1
ATOM 718 N N . GLY A 1 94 ? -8.247 -7.509 9.792 1.00 75.19 94 GLY A N 1
ATOM 719 C CA . GLY A 1 94 ? -9.696 -7.521 9.658 1.00 75.19 94 GLY A CA 1
ATOM 720 C C . GLY A 1 94 ? -10.186 -7.947 8.281 1.00 75.19 94 GLY A C 1
ATOM 721 O O . GLY A 1 94 ? -9.425 -8.117 7.329 1.00 75.19 94 GLY A O 1
ATOM 722 N N . VAL A 1 95 ? -11.502 -8.120 8.190 1.00 74.50 95 VAL A N 1
ATOM 723 C CA . VAL A 1 95 ? -12.178 -8.457 6.938 1.00 74.50 95 VAL A CA 1
ATOM 724 C C . VAL A 1 95 ? -12.413 -7.187 6.127 1.00 74.50 95 VAL A C 1
ATOM 726 O O . VAL A 1 95 ? -12.765 -6.129 6.655 1.00 74.50 95 VAL A O 1
ATOM 729 N N . LEU A 1 96 ? -12.206 -7.311 4.824 1.00 78.25 96 LEU A N 1
ATOM 730 C CA . LEU A 1 96 ? -12.441 -6.271 3.841 1.00 78.25 96 LEU A CA 1
ATOM 731 C C . LEU A 1 96 ? -13.921 -5.858 3.816 1.00 78.25 96 LEU A C 1
ATOM 733 O O . LEU A 1 96 ? -14.806 -6.709 3.766 1.00 78.25 96 LEU A O 1
ATOM 737 N N . THR A 1 97 ? -14.199 -4.554 3.833 1.00 81.06 97 THR A N 1
ATOM 738 C CA . THR A 1 97 ? -15.581 -4.049 3.794 1.00 81.06 97 THR A CA 1
ATOM 739 C C . THR A 1 97 ? -16.131 -3.968 2.367 1.00 81.06 97 THR A C 1
ATOM 741 O O . THR A 1 97 ? -17.315 -4.223 2.169 1.00 81.06 97 THR A O 1
ATOM 744 N N . ASP A 1 98 ? -15.283 -3.666 1.377 1.00 81.69 98 ASP A N 1
ATOM 745 C CA . ASP A 1 98 ? -15.674 -3.584 -0.037 1.00 81.69 98 ASP A CA 1
ATOM 746 C C . ASP A 1 98 ? -14.894 -4.585 -0.904 1.00 81.69 98 ASP A C 1
ATOM 748 O O . ASP A 1 98 ? -13.820 -4.305 -1.451 1.00 81.69 98 ASP A O 1
ATOM 752 N N . ILE A 1 99 ? -15.443 -5.799 -0.980 1.00 81.69 99 ILE A N 1
ATOM 753 C CA . ILE A 1 99 ? -14.883 -6.909 -1.760 1.00 81.69 99 ILE A CA 1
ATOM 754 C C . ILE A 1 99 ? -14.987 -6.635 -3.260 1.00 81.69 99 ILE A C 1
ATOM 756 O O . ILE A 1 99 ? -14.047 -6.938 -3.993 1.00 81.69 99 ILE A O 1
ATOM 760 N N . GLN A 1 100 ? -16.096 -6.055 -3.722 1.00 86.81 100 GLN A N 1
ATOM 761 C CA . GLN A 1 100 ? -16.315 -5.852 -5.151 1.00 86.81 100 GLN A CA 1
ATOM 762 C C . GLN A 1 100 ? -15.379 -4.776 -5.703 1.00 86.81 100 GLN A C 1
ATOM 764 O O . GLN A 1 100 ? -14.713 -5.015 -6.706 1.00 86.81 100 GLN A O 1
ATOM 769 N N . GLU A 1 101 ? -15.238 -3.643 -5.011 1.00 88.25 101 GLU A N 1
ATOM 770 C CA . GLU A 1 101 ? -14.282 -2.610 -5.414 1.00 88.25 101 GLU A CA 1
ATOM 771 C C . GLU A 1 101 ? -12.852 -3.165 -5.441 1.00 88.25 101 GLU A C 1
ATOM 773 O O . GLU A 1 101 ? -12.081 -2.898 -6.365 1.00 88.25 101 GLU A O 1
ATOM 778 N N . THR A 1 102 ? -12.489 -3.982 -4.450 1.00 89.00 102 THR A N 1
ATOM 779 C CA . THR A 1 102 ? -11.150 -4.579 -4.383 1.00 89.00 102 THR A CA 1
ATOM 780 C C . THR A 1 102 ? -10.896 -5.537 -5.545 1.00 89.00 102 THR A C 1
ATOM 782 O O . THR A 1 102 ? -9.819 -5.474 -6.138 1.00 89.00 102 THR A O 1
ATOM 785 N N . LYS A 1 103 ? -11.884 -6.354 -5.938 1.00 87.31 103 LYS A N 1
ATOM 786 C CA . LYS A 1 103 ? -11.812 -7.189 -7.151 1.00 87.31 103 LYS A CA 1
ATOM 787 C C . LYS A 1 103 ? -11.551 -6.353 -8.387 1.00 87.31 103 LYS A C 1
ATOM 789 O O . LYS A 1 103 ? -10.603 -6.621 -9.120 1.00 87.31 103 LYS A O 1
ATOM 794 N N . ASP A 1 104 ? -12.347 -5.311 -8.582 1.00 91.50 104 ASP A N 1
ATOM 795 C CA . ASP A 1 104 ? -12.239 -4.450 -9.755 1.00 91.50 104 ASP A CA 1
ATOM 796 C C . ASP A 1 104 ? -10.875 -3.739 -9.795 1.00 91.50 104 ASP A C 1
ATOM 798 O O . ASP A 1 104 ? -10.313 -3.508 -10.866 1.00 91.50 104 ASP A O 1
ATOM 802 N N . CYS A 1 105 ? -10.297 -3.407 -8.635 1.00 92.62 105 CYS A N 1
ATOM 803 C CA . CYS A 1 105 ? -8.936 -2.879 -8.539 1.00 92.62 105 CYS A CA 1
ATOM 804 C C . CYS A 1 105 ? -7.868 -3.920 -8.906 1.00 92.62 105 CYS A C 1
ATOM 806 O O . CYS A 1 105 ? -6.945 -3.586 -9.645 1.00 92.62 105 CYS A O 1
ATOM 808 N N . ILE A 1 106 ? -7.988 -5.163 -8.426 1.00 91.94 106 ILE A N 1
ATOM 809 C CA . ILE A 1 106 ? -7.046 -6.251 -8.742 1.00 91.94 106 ILE A CA 1
ATOM 810 C C . ILE A 1 106 ? -7.090 -6.583 -10.235 1.00 91.94 106 ILE A C 1
ATOM 812 O O . ILE A 1 106 ? -6.040 -6.665 -10.865 1.00 91.94 106 ILE A O 1
ATOM 816 N N . VAL A 1 107 ? -8.287 -6.706 -10.814 1.00 92.75 107 VAL A N 1
ATOM 817 C CA . VAL A 1 107 ? -8.468 -6.969 -12.250 1.00 92.75 107 VAL A CA 1
ATOM 818 C C . VAL A 1 107 ? -7.857 -5.847 -13.084 1.00 92.75 107 VAL A C 1
ATOM 820 O O . VAL A 1 107 ? -7.126 -6.114 -14.025 1.00 92.75 107 VAL A O 1
ATOM 823 N N . ARG A 1 108 ? -8.066 -4.575 -12.724 1.00 90.50 108 ARG A N 1
ATOM 824 C CA . ARG A 1 108 ? -7.424 -3.459 -13.445 1.00 90.50 108 ARG A CA 1
ATOM 825 C C . ARG A 1 108 ? -5.902 -3.444 -13.307 1.00 90.50 108 ARG A C 1
ATOM 827 O O . ARG A 1 108 ? -5.223 -2.909 -14.178 1.00 90.50 108 ARG A O 1
ATOM 834 N N . ALA A 1 109 ? -5.370 -3.982 -12.215 1.00 92.69 109 ALA A N 1
ATOM 835 C CA . ALA A 1 109 ? -3.937 -4.049 -11.969 1.00 92.69 109 ALA A CA 1
ATOM 836 C C . ALA A 1 109 ? -3.257 -5.271 -12.615 1.00 92.69 109 ALA A C 1
ATOM 838 O O . ALA A 1 109 ? -2.028 -5.294 -12.658 1.00 92.69 109 ALA A O 1
ATOM 839 N N . SER A 1 110 ? -4.005 -6.264 -13.120 1.00 92.06 110 SER A N 1
ATOM 840 C CA . SER A 1 110 ? -3.439 -7.542 -13.586 1.00 92.06 110 SER A CA 1
ATOM 841 C C . SER A 1 110 ? -2.524 -7.417 -14.803 1.00 92.06 110 SER A C 1
ATOM 843 O O . SER A 1 110 ? -1.629 -8.238 -14.975 1.00 92.06 110 SER A O 1
ATOM 845 N N . ASP A 1 111 ? -2.727 -6.385 -15.624 1.00 91.25 111 ASP A N 1
ATOM 846 C CA . ASP A 1 111 ? -1.923 -6.128 -16.825 1.00 91.25 111 ASP A CA 1
ATOM 847 C C . ASP A 1 111 ? -0.652 -5.306 -16.531 1.00 91.25 111 ASP A C 1
ATOM 849 O O . ASP A 1 111 ? 0.139 -5.012 -17.430 1.00 91.25 111 ASP A O 1
ATOM 853 N N . LEU A 1 112 ? -0.444 -4.906 -15.272 1.00 94.81 112 LEU A N 1
ATOM 854 C CA . LEU A 1 112 ? 0.703 -4.110 -14.840 1.00 94.81 112 LEU A CA 1
ATOM 855 C C . LEU A 1 112 ? 1.823 -5.007 -14.290 1.00 94.81 112 LEU A C 1
ATOM 857 O O . LEU A 1 112 ? 1.562 -6.113 -13.816 1.00 94.81 112 LEU A O 1
ATOM 861 N N . PRO A 1 113 ? 3.087 -4.539 -14.271 1.00 94.31 113 PRO A N 1
ATOM 862 C CA . PRO A 1 113 ? 4.191 -5.240 -13.619 1.00 94.31 113 PRO A CA 1
ATOM 863 C C . PRO A 1 113 ? 4.081 -5.113 -12.088 1.00 94.31 113 PRO A C 1
ATOM 865 O O . PRO A 1 113 ? 4.930 -4.500 -11.441 1.00 94.31 113 PRO A O 1
ATOM 868 N N . LEU A 1 114 ? 3.002 -5.648 -11.513 1.00 95.38 114 LEU A N 1
ATOM 869 C CA . LEU A 1 114 ? 2.629 -5.525 -10.109 1.00 95.38 114 LEU A CA 1
ATOM 870 C C . LEU A 1 114 ? 2.114 -6.869 -9.571 1.00 95.38 114 LEU A C 1
ATOM 872 O O . LEU A 1 114 ? 1.110 -7.395 -10.036 1.00 95.38 114 LEU A O 1
ATOM 876 N N . SER A 1 115 ? 2.777 -7.396 -8.542 1.00 94.88 115 SER A N 1
ATOM 877 C CA . SER A 1 115 ? 2.245 -8.467 -7.688 1.00 94.88 115 SER A CA 1
ATOM 878 C C . SER A 1 115 ? 1.598 -7.878 -6.440 1.00 94.88 115 SER A C 1
ATOM 880 O O . SER A 1 115 ? 2.150 -6.954 -5.843 1.00 94.88 115 SER A O 1
ATOM 882 N N . ILE A 1 116 ? 0.481 -8.452 -5.993 1.00 93.94 116 ILE A N 1
ATOM 883 C CA . ILE A 1 116 ? -0.204 -8.059 -4.755 1.00 93.94 116 ILE A CA 1
ATOM 884 C C . ILE A 1 116 ? -0.203 -9.252 -3.794 1.00 93.94 116 ILE A C 1
ATOM 886 O O . ILE A 1 116 ? -0.704 -10.321 -4.129 1.00 93.94 116 ILE A O 1
ATOM 890 N N . LEU A 1 117 ? 0.354 -9.068 -2.596 1.00 91.81 117 LEU A N 1
ATOM 891 C CA . LEU A 1 117 ? 0.320 -10.033 -1.499 1.00 91.81 117 LEU A CA 1
ATOM 892 C C . LEU A 1 117 ? -0.507 -9.465 -0.352 1.00 91.81 117 LEU A C 1
ATOM 894 O O . LEU A 1 117 ? -0.258 -8.349 0.098 1.00 91.81 117 LEU A O 1
ATOM 898 N N . ILE A 1 118 ? -1.457 -10.251 0.147 1.00 89.62 118 ILE A N 1
ATOM 899 C CA . ILE A 1 118 ? -2.315 -9.876 1.273 1.00 89.62 118 ILE A CA 1
ATOM 900 C C . ILE A 1 118 ? -2.017 -10.826 2.433 1.00 89.62 118 ILE A C 1
ATOM 902 O O . ILE A 1 118 ? -2.199 -12.036 2.312 1.00 89.62 118 ILE A O 1
ATOM 906 N N . ALA A 1 119 ? -1.547 -10.274 3.549 1.00 88.75 119 ALA A N 1
ATOM 907 C CA . ALA A 1 119 ? -1.242 -10.994 4.776 1.00 88.75 119 ALA A CA 1
ATOM 908 C C . ALA A 1 119 ? -2.235 -10.598 5.877 1.00 88.75 119 ALA A C 1
ATOM 910 O O . ALA A 1 119 ? -2.196 -9.482 6.401 1.00 88.75 119 ALA A O 1
ATOM 911 N N . GLY A 1 120 ? -3.124 -11.528 6.224 1.00 86.12 120 GLY A N 1
ATOM 912 C CA . GLY A 1 120 ? -4.003 -11.411 7.384 1.00 86.12 120 GLY A CA 1
ATOM 913 C C . GLY A 1 120 ? -3.252 -11.732 8.679 1.00 86.12 120 GLY A C 1
ATOM 914 O O . GLY A 1 120 ? -2.578 -12.759 8.760 1.00 86.12 120 GLY A O 1
ATOM 915 N N . VAL A 1 121 ? -3.366 -10.879 9.694 1.00 85.25 121 VAL A N 1
ATOM 916 C CA . VAL A 1 121 ? -2.819 -11.093 11.042 1.00 85.25 121 VAL A CA 1
ATOM 917 C C . VAL A 1 121 ? -3.944 -11.164 12.078 1.00 85.25 121 VAL A C 1
ATOM 919 O O . VAL A 1 121 ? -4.994 -10.560 11.917 1.00 85.25 121 VAL A O 1
ATOM 922 N N . GLY A 1 122 ? -3.750 -11.904 13.169 1.00 79.88 122 GLY A N 1
ATOM 923 C CA . GLY A 1 122 ? -4.773 -12.047 14.213 1.00 79.88 122 GLY A CA 1
ATOM 924 C C . GLY A 1 122 ? -5.828 -13.122 13.921 1.00 79.88 122 GLY A C 1
ATOM 925 O O . GLY A 1 122 ? -5.598 -14.037 13.135 1.00 79.88 122 GLY A O 1
ATOM 926 N N . ASN A 1 123 ? -6.968 -13.036 14.616 1.00 73.12 123 ASN A N 1
ATOM 927 C CA . ASN A 1 123 ? -7.977 -14.106 14.696 1.00 73.12 123 ASN A CA 1
ATOM 928 C C . ASN A 1 123 ? -9.229 -13.857 13.829 1.00 73.12 123 ASN A C 1
ATOM 930 O O . ASN A 1 123 ? -10.278 -14.448 14.092 1.00 73.12 123 ASN A O 1
ATOM 934 N N . ALA A 1 124 ? -9.169 -12.952 12.849 1.00 68.19 124 ALA A N 1
ATOM 935 C CA . ALA A 1 124 ? -10.312 -12.683 11.979 1.00 68.19 124 ALA A CA 1
ATOM 936 C C . ALA A 1 124 ? -10.602 -13.868 11.035 1.00 68.19 124 ALA A C 1
ATOM 938 O O . ALA A 1 124 ? -9.699 -14.605 10.637 1.00 68.19 124 ALA A O 1
ATOM 939 N N . ASP A 1 125 ? -11.878 -14.061 10.674 1.00 66.12 125 ASP A N 1
ATOM 940 C CA . ASP A 1 125 ? -12.277 -15.096 9.714 1.00 66.12 125 ASP A CA 1
ATOM 941 C C . ASP A 1 125 ? -11.945 -14.636 8.288 1.00 66.12 125 ASP A C 1
ATOM 943 O O . ASP A 1 125 ? -12.687 -13.886 7.651 1.00 66.12 125 ASP A O 1
ATOM 947 N N . PHE A 1 126 ? -10.794 -15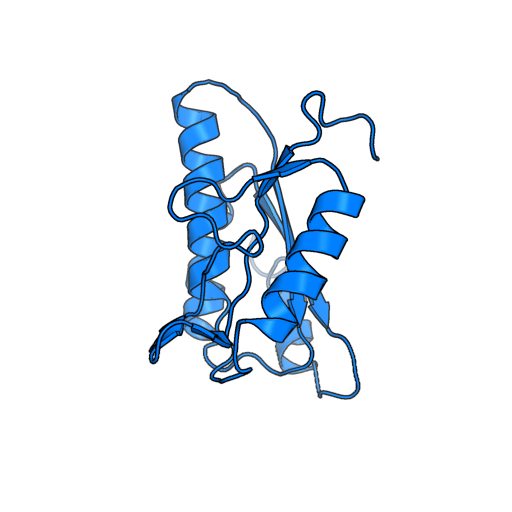.083 7.793 1.00 66.44 126 PHE A N 1
ATOM 948 C CA . PHE A 1 126 ? -10.277 -14.728 6.476 1.00 66.44 126 PHE A CA 1
ATOM 949 C C . PHE A 1 126 ? -10.823 -15.598 5.333 1.00 66.44 126 PHE A C 1
ATOM 951 O O . PHE A 1 126 ? -10.371 -15.450 4.198 1.00 66.44 126 PHE A O 1
ATOM 958 N N . LYS A 1 127 ? -11.823 -16.462 5.572 1.00 65.88 127 LYS A N 1
ATOM 959 C CA . LYS A 1 127 ? -12.406 -17.331 4.527 1.00 65.88 127 LYS A CA 1
ATOM 960 C C . LYS A 1 127 ? -12.890 -16.566 3.297 1.00 65.88 127 LYS A C 1
ATOM 962 O O . LYS A 1 127 ? -12.766 -17.059 2.181 1.00 65.88 127 LYS A O 1
ATOM 967 N N . GLN A 1 128 ? -13.407 -15.350 3.483 1.00 60.62 128 GLN A N 1
ATOM 968 C CA . GLN A 1 128 ? -13.837 -14.502 2.367 1.00 60.62 128 GLN A CA 1
ATOM 969 C C . GLN A 1 128 ? -12.671 -14.047 1.479 1.00 60.62 128 GLN A C 1
ATOM 971 O O . GLN A 1 128 ? -12.901 -13.783 0.311 1.00 60.62 128 GLN A O 1
ATOM 976 N N . MET A 1 129 ? -11.436 -13.989 1.993 1.00 60.34 129 MET A N 1
ATOM 977 C CA . MET A 1 129 ? -10.238 -13.682 1.201 1.00 60.34 129 MET A CA 1
ATOM 978 C C . MET A 1 129 ? -9.609 -14.930 0.561 1.00 60.34 129 MET A C 1
ATOM 980 O O . MET A 1 129 ? -8.956 -14.821 -0.471 1.00 60.34 129 MET A O 1
ATOM 984 N N . GLU A 1 130 ? -9.820 -16.122 1.126 1.00 57.53 130 GLU A N 1
ATOM 985 C CA . GLU A 1 130 ? -9.316 -17.389 0.567 1.00 57.53 130 GLU A CA 1
ATOM 986 C C . GLU A 1 130 ? -10.102 -17.833 -0.677 1.00 57.53 130 GLU A C 1
ATOM 988 O O . GLU A 1 130 ? -9.521 -18.325 -1.645 1.00 57.53 130 GLU A O 1
ATOM 993 N N . VAL A 1 131 ? -11.415 -17.577 -0.700 1.00 53.81 131 VAL A N 1
ATOM 994 C CA . VAL A 1 131 ? -12.251 -17.777 -1.898 1.00 53.81 131 VAL A CA 1
ATOM 995 C C . VAL A 1 131 ? -11.715 -16.959 -3.084 1.00 53.81 131 VAL A C 1
ATOM 997 O O . VAL A 1 131 ? -11.801 -17.405 -4.225 1.00 53.81 131 VAL A O 1
ATOM 1000 N N . GLU A 1 132 ? -11.068 -15.822 -2.817 1.00 52.81 132 GLU A N 1
ATOM 1001 C CA . GLU A 1 132 ? -10.565 -14.897 -3.835 1.00 52.81 132 GLU A CA 1
ATOM 1002 C C . GLU A 1 132 ? -9.240 -15.326 -4.483 1.00 52.81 132 GLU A C 1
ATOM 1004 O O . GLU A 1 132 ? -9.010 -15.038 -5.657 1.00 52.81 132 GLU A O 1
ATOM 1009 N N . GLN A 1 133 ? -8.393 -16.083 -3.775 1.00 52.06 133 GLN A N 1
ATOM 1010 C CA . GLN A 1 133 ? -7.149 -16.619 -4.351 1.00 52.06 133 GLN A CA 1
ATOM 1011 C C . GLN A 1 133 ? -7.410 -17.685 -5.432 1.00 52.06 133 GLN A C 1
ATOM 1013 O O . GLN A 1 133 ? -6.576 -17.894 -6.310 1.00 52.06 133 GLN A O 1
ATOM 1018 N N . ASN A 1 134 ? -8.579 -18.336 -5.402 1.00 47.09 134 ASN A N 1
ATOM 1019 C CA . ASN A 1 134 ? -8.928 -19.429 -6.313 1.00 47.09 134 ASN A CA 1
ATOM 1020 C C . ASN A 1 134 ? -9.591 -18.982 -7.628 1.00 47.09 134 ASN A C 1
ATOM 1022 O O . ASN A 1 134 ? -9.723 -19.802 -8.539 1.00 47.09 134 ASN A O 1
ATOM 1026 N N . PHE A 1 135 ? -9.971 -17.709 -7.788 1.00 50.28 135 PHE A N 1
ATOM 1027 C CA . PHE A 1 135 ? -10.558 -17.237 -9.052 1.00 50.28 135 PHE A CA 1
ATOM 1028 C C . PHE A 1 135 ? -9.537 -17.050 -10.179 1.00 50.28 135 PHE A C 1
ATOM 1030 O O . PHE A 1 135 ? -9.934 -16.972 -11.336 1.00 50.28 135 PHE A O 1
ATOM 1037 N N . GLY A 1 136 ? -8.232 -17.071 -9.884 1.00 45.84 136 GLY A N 1
ATOM 1038 C CA . GLY A 1 136 ? -7.188 -17.115 -10.915 1.00 45.84 136 GLY A CA 1
ATOM 1039 C C . GLY A 1 136 ? -7.132 -18.431 -11.710 1.00 45.84 136 GLY A C 1
ATOM 1040 O O . GLY A 1 136 ? -6.415 -18.497 -12.701 1.00 45.84 136 GLY A O 1
ATOM 1041 N N . ASN A 1 137 ? -7.880 -19.466 -11.298 1.00 41.38 137 ASN A N 1
ATOM 1042 C CA . ASN A 1 137 ? -7.883 -20.800 -11.918 1.00 41.38 137 ASN A CA 1
ATOM 1043 C C . ASN A 1 137 ? -9.184 -21.1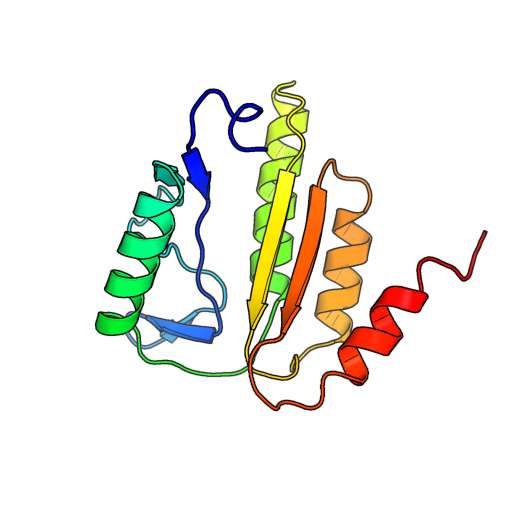57 -12.662 1.00 41.38 137 ASN A C 1
ATOM 1045 O O . ASN A 1 137 ? -9.356 -22.305 -13.073 1.00 41.38 137 ASN A O 1
ATOM 1049 N N . LEU A 1 138 ? -10.112 -20.215 -12.849 1.00 41.22 138 LEU A N 1
ATOM 1050 C CA . LEU A 1 138 ? -11.315 -20.429 -13.655 1.00 41.22 138 LEU A CA 1
ATOM 1051 C C . LEU A 1 138 ? -11.338 -19.407 -14.792 1.00 41.22 138 LEU A C 1
ATOM 1053 O O . LEU A 1 138 ? -11.531 -18.223 -14.546 1.00 41.22 138 LEU A O 1
ATOM 1057 N N . HIS A 1 139 ? -11.196 -19.922 -16.018 1.00 41.25 139 HIS A N 1
ATOM 1058 C CA . HIS A 1 139 ? -11.133 -19.235 -17.318 1.00 41.25 139 HIS A CA 1
ATOM 1059 C C . HIS A 1 139 ? -9.722 -18.778 -17.733 1.00 41.25 139 HIS A C 1
ATOM 1061 O O . HIS A 1 139 ? -9.338 -17.641 -17.491 1.00 41.25 139 HIS A O 1
ATOM 1067 N N . TYR A 1 140 ? -8.940 -19.669 -18.358 1.00 39.81 140 TYR A N 1
ATOM 1068 C CA . TYR A 1 140 ? -8.968 -19.976 -19.802 1.00 39.81 140 TYR A CA 1
ATOM 1069 C C . TYR A 1 140 ? -8.592 -21.443 -20.042 1.00 39.81 140 TYR A C 1
ATOM 1071 O O . TYR A 1 140 ? -7.747 -21.960 -19.278 1.00 39.81 140 TYR A O 1
#

Radius of gyration: 15.59 Å; chains: 1; bounding box: 36×36×37 Å

Secondary structure (DSSP, 8-state):
--SS-SS-EEE-EE-SEEETTEEESSEETT--SS--EEEHHHHHHHHHHHHHHHSEE------HHHHHHHHHHHHHHHHTT----EEEEEEESS--S-HHHHHHHHHHHTTSSEEEEEEE-SS--THHHHHHHGGGGS--

InterPro domains:
  IPR010734 Copine, C-terminal [PF07002] (1-130)
  IPR036465 von Willebrand factor A-like dom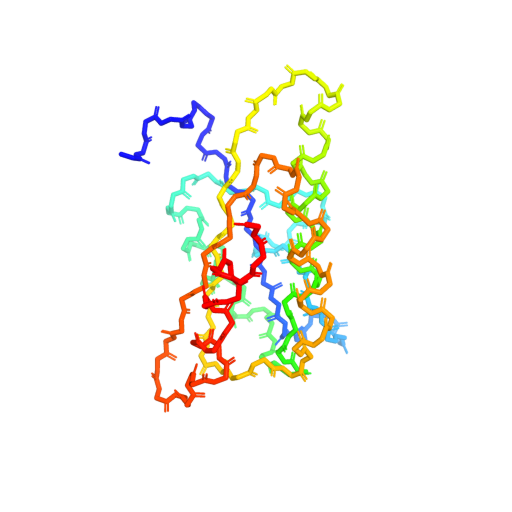ain superfamily [SSF53300] (6-131)
  IPR045052 Copine [PTHR10857] (1-131)